Protein AF-A0A6G0Z6S3-F1 (afdb_monomer)

Sequence (99 aa):
MQMYGKLSSPELIIYTSVVLILALWFHWRWKHRYFLDLAEKLPGPPSYPLIGTTSMFTHTYDETIAKLKENAEQYNYEPVGTWIGPIHYVSVVKPEDIQ

Structure (mmCIF, N/CA/C/O backbone):
data_AF-A0A6G0Z6S3-F1
#
_entry.id   AF-A0A6G0Z6S3-F1
#
loop_
_atom_site.group_PDB
_atom_site.id
_atom_site.type_symbol
_atom_site.label_atom_id
_atom_site.label_alt_id
_atom_site.label_comp_id
_atom_site.label_asym_id
_atom_site.label_entity_id
_atom_site.label_seq_id
_atom_site.pdbx_PDB_ins_code
_atom_site.Cartn_x
_atom_site.Cartn_y
_atom_site.Cartn_z
_atom_site.occupancy
_atom_site.B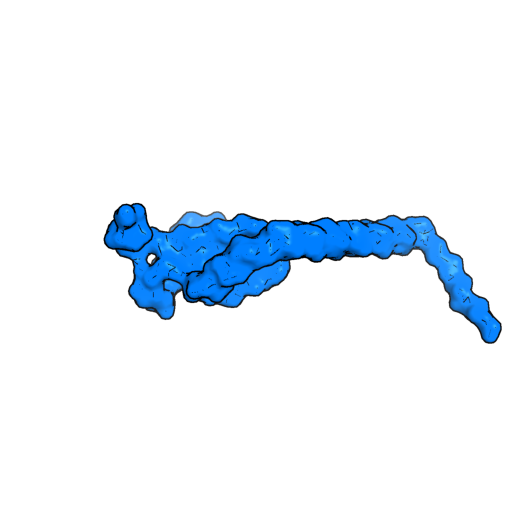_iso_or_equiv
_atom_site.auth_seq_id
_atom_site.auth_comp_id
_atom_site.auth_asym_id
_atom_site.auth_atom_id
_atom_site.pdbx_PDB_model_num
ATOM 1 N N . MET A 1 1 ? 10.195 -13.070 -47.068 1.00 44.12 1 MET A N 1
ATOM 2 C CA . MET A 1 1 ? 11.509 -13.494 -46.537 1.00 44.12 1 MET A CA 1
ATOM 3 C C . MET A 1 1 ? 11.973 -12.397 -45.590 1.00 44.12 1 MET A C 1
ATOM 5 O O . MET A 1 1 ? 11.900 -11.237 -45.967 1.00 44.12 1 MET A O 1
ATOM 9 N N . GLN A 1 2 ? 12.262 -12.745 -44.341 1.00 43.12 2 GLN A N 1
ATOM 10 C CA . GLN A 1 2 ? 12.221 -11.863 -43.170 1.00 43.12 2 GLN A CA 1
ATOM 11 C C . GLN A 1 2 ? 13.210 -10.688 -43.199 1.00 43.12 2 GLN A C 1
ATOM 13 O O . GLN A 1 2 ? 14.412 -10.878 -43.354 1.00 43.12 2 GLN A O 1
ATOM 18 N N . MET A 1 3 ? 12.692 -9.487 -42.938 1.00 47.03 3 MET A N 1
ATOM 19 C CA . MET A 1 3 ? 13.479 -8.307 -42.588 1.00 47.03 3 MET A CA 1
ATOM 20 C C . MET A 1 3 ? 13.615 -8.267 -41.057 1.00 47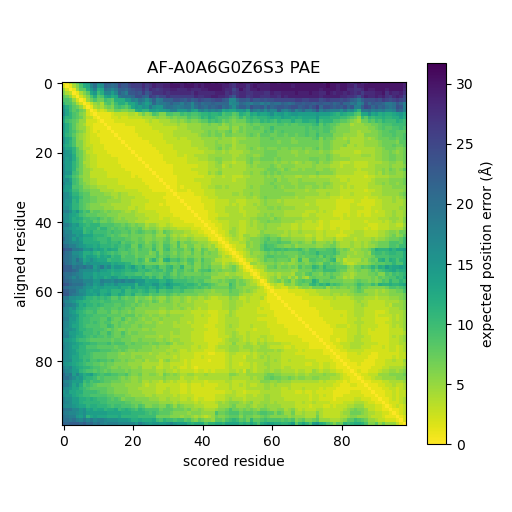.03 3 MET A C 1
ATOM 22 O O . MET A 1 3 ? 12.929 -7.507 -40.382 1.00 47.03 3 MET A O 1
ATOM 26 N N . TYR A 1 4 ? 14.441 -9.150 -40.486 1.00 60.59 4 TYR A N 1
ATOM 27 C CA . TYR A 1 4 ? 14.816 -9.040 -39.073 1.00 60.59 4 TYR A CA 1
ATOM 28 C C . TYR A 1 4 ? 15.840 -7.913 -38.937 1.00 60.59 4 TYR A C 1
ATOM 30 O O . TYR A 1 4 ? 17.025 -8.093 -39.218 1.00 60.59 4 TYR A O 1
ATOM 38 N N . GLY A 1 5 ? 15.367 -6.731 -38.537 1.00 65.12 5 GLY A N 1
ATOM 39 C CA . GLY A 1 5 ? 16.236 -5.654 -38.077 1.00 65.12 5 GLY A CA 1
ATOM 40 C C . GLY A 1 5 ? 17.096 -6.169 -36.925 1.00 65.12 5 GLY A C 1
ATOM 41 O O . GLY A 1 5 ? 16.580 -6.711 -35.948 1.00 65.12 5 GLY A O 1
ATOM 42 N N . LYS A 1 6 ? 18.417 -6.069 -37.071 1.00 72.25 6 LYS A N 1
ATOM 43 C CA . LYS A 1 6 ? 19.380 -6.473 -36.048 1.00 72.25 6 LYS A CA 1
ATOM 44 C C . LYS A 1 6 ? 19.149 -5.599 -34.812 1.00 72.25 6 LYS A C 1
ATOM 46 O O . LYS A 1 6 ? 19.449 -4.410 -34.859 1.00 72.25 6 LYS A O 1
ATOM 51 N N . LEU A 1 7 ? 18.593 -6.183 -33.749 1.00 71.44 7 LEU A N 1
ATOM 52 C CA . LEU A 1 7 ? 18.371 -5.494 -32.477 1.00 71.44 7 LEU A CA 1
ATOM 53 C C . LEU A 1 7 ? 19.701 -4.929 -31.966 1.00 71.44 7 LEU A C 1
ATOM 55 O O . LEU A 1 7 ? 20.711 -5.639 -31.913 1.00 71.44 7 LEU A O 1
ATOM 59 N N . SER A 1 8 ? 19.707 -3.652 -31.613 1.00 80.00 8 SER A N 1
ATOM 60 C CA . SER A 1 8 ? 20.874 -2.988 -31.048 1.00 80.00 8 SER A CA 1
ATOM 61 C C . SER A 1 8 ? 21.104 -3.441 -29.598 1.00 80.00 8 SER A C 1
ATOM 63 O O . SER A 1 8 ? 20.172 -3.798 -28.875 1.00 80.00 8 SER A O 1
ATOM 65 N N . SER A 1 9 ? 22.360 -3.427 -29.139 1.00 82.69 9 SER A N 1
ATOM 66 C CA . SER A 1 9 ? 22.719 -3.779 -27.756 1.00 82.69 9 SER A CA 1
ATOM 67 C C . SER A 1 9 ? 21.889 -3.063 -26.668 1.00 82.69 9 SER A C 1
ATOM 69 O O . SER A 1 9 ? 21.511 -3.739 -25.711 1.00 82.69 9 SER A O 1
ATOM 71 N N . PRO A 1 10 ? 21.553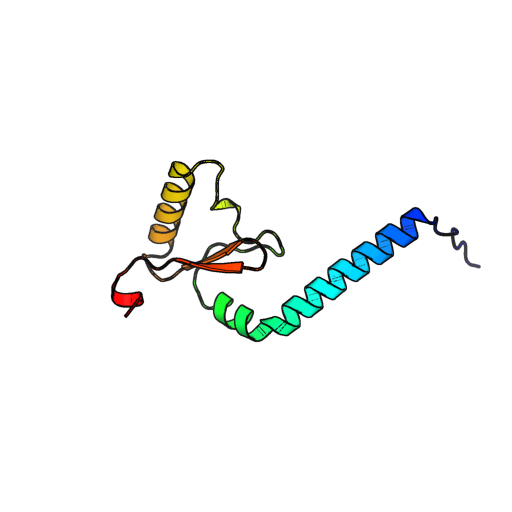 -1.754 -26.764 1.00 88.88 10 PRO A N 1
ATOM 72 C CA . PRO A 1 10 ? 20.709 -1.106 -25.756 1.00 88.88 10 PRO A CA 1
ATOM 73 C C . PRO A 1 10 ? 19.262 -1.615 -25.759 1.00 88.88 10 PRO A C 1
ATOM 75 O O . PRO A 1 10 ? 18.684 -1.782 -24.688 1.00 88.88 10 PRO A O 1
ATOM 78 N N . GLU A 1 11 ? 18.686 -1.924 -26.923 1.00 90.25 11 GLU A N 1
AT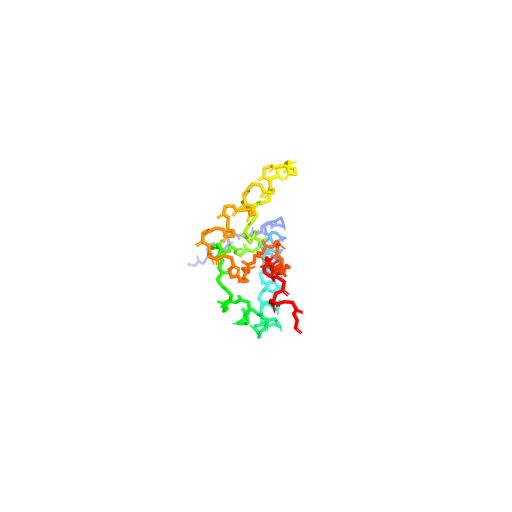OM 79 C CA . GLU A 1 11 ? 17.333 -2.492 -27.012 1.00 90.25 11 GLU A CA 1
ATOM 80 C C . GLU A 1 11 ? 17.270 -3.858 -26.324 1.00 90.25 11 GLU A C 1
ATOM 82 O O . GLU A 1 11 ? 16.363 -4.110 -25.534 1.00 90.25 11 GLU A O 1
ATOM 87 N N . LEU A 1 12 ? 18.278 -4.712 -26.536 1.00 91.38 12 LEU A N 1
ATOM 88 C CA . LEU A 1 12 ? 18.381 -6.004 -25.849 1.00 91.38 12 LEU A CA 1
ATOM 89 C C . LEU A 1 12 ? 18.440 -5.850 -24.326 1.00 91.38 12 LEU A C 1
ATOM 91 O O . LEU A 1 12 ? 17.771 -6.600 -23.613 1.00 91.38 12 LEU A O 1
ATOM 95 N N . ILE A 1 13 ? 19.203 -4.876 -23.822 1.00 93.56 13 ILE A N 1
ATOM 96 C CA . ILE A 1 13 ? 19.301 -4.602 -22.382 1.00 93.56 13 ILE A CA 1
ATOM 97 C C . ILE A 1 13 ? 17.947 -4.149 -21.834 1.00 93.56 13 ILE A C 1
ATOM 99 O O . ILE A 1 13 ? 17.505 -4.669 -20.809 1.00 93.56 13 ILE A O 1
ATOM 103 N N . ILE A 1 14 ? 17.264 -3.228 -22.520 1.00 95.19 14 ILE A N 1
ATOM 104 C CA . ILE A 1 14 ? 15.944 -2.735 -22.108 1.00 95.19 14 ILE A CA 1
ATOM 105 C C . ILE A 1 14 ? 14.936 -3.885 -22.077 1.00 95.19 14 ILE A C 1
ATOM 107 O O . ILE A 1 14 ? 14.293 -4.099 -21.050 1.00 95.19 14 ILE A O 1
ATOM 111 N N . TYR A 1 15 ? 14.832 -4.671 -23.152 1.00 94.31 15 TYR A N 1
ATOM 112 C CA . TYR A 1 15 ? 13.887 -5.787 -23.208 1.00 94.31 15 TYR A CA 1
ATOM 113 C C . TYR A 1 15 ? 14.174 -6.837 -22.140 1.00 94.31 15 TYR A C 1
ATOM 115 O O . TYR A 1 15 ? 13.257 -7.261 -21.439 1.00 94.31 15 TYR A O 1
ATOM 123 N N . THR A 1 16 ? 15.442 -7.208 -21.956 1.00 95.25 16 THR A N 1
ATOM 124 C CA . THR A 1 16 ? 15.834 -8.162 -20.910 1.00 95.25 16 THR A CA 1
ATOM 125 C C . THR A 1 16 ? 15.495 -7.624 -19.520 1.00 95.25 16 THR A C 1
ATOM 127 O O . THR A 1 16 ? 14.982 -8.365 -18.685 1.00 95.25 16 THR A O 1
ATOM 130 N N . SER A 1 17 ? 15.710 -6.327 -19.279 1.00 95.50 17 SER A N 1
ATOM 131 C CA . SER A 1 17 ? 15.399 -5.688 -17.995 1.00 95.50 17 SER A CA 1
ATOM 132 C C . SER A 1 17 ? 13.897 -5.678 -17.717 1.00 95.50 17 SER A C 1
ATOM 134 O O . SER A 1 17 ? 13.476 -6.046 -16.624 1.00 95.50 17 SER A O 1
ATOM 136 N N . VAL A 1 18 ? 13.074 -5.326 -18.710 1.00 95.12 18 VAL A N 1
ATOM 137 C CA . VAL A 1 18 ? 11.607 -5.347 -18.589 1.00 95.12 18 VAL A CA 1
ATOM 138 C C . VAL A 1 18 ? 11.105 -6.764 -18.311 1.00 95.12 18 VAL A C 1
ATOM 140 O O . VAL A 1 18 ? 10.308 -6.959 -17.395 1.00 95.12 18 VAL A O 1
ATOM 143 N N . VAL A 1 19 ? 11.605 -7.764 -19.043 1.00 96.00 19 VAL A N 1
ATOM 144 C CA . VAL A 1 19 ? 11.241 -9.174 -18.827 1.00 96.00 19 VAL A CA 1
ATOM 145 C C . VAL A 1 19 ? 11.621 -9.628 -17.417 1.00 96.00 19 VAL A C 1
ATOM 147 O O . VAL A 1 19 ? 10.814 -10.270 -16.747 1.00 96.00 19 VAL A O 1
ATOM 150 N N . LEU A 1 20 ? 12.811 -9.262 -16.938 1.00 96.19 20 LEU A N 1
ATOM 151 C CA . LEU A 1 20 ? 13.274 -9.615 -15.598 1.00 96.19 20 LEU A CA 1
ATOM 152 C C . LEU A 1 20 ? 12.429 -8.945 -14.503 1.00 96.19 20 LEU A C 1
ATOM 154 O O . LEU A 1 20 ? 12.036 -9.615 -13.550 1.00 96.19 20 LEU A O 1
ATOM 158 N N . ILE A 1 21 ? 12.085 -7.663 -14.657 1.00 93.25 21 ILE A N 1
ATOM 159 C CA . ILE A 1 21 ? 11.204 -6.939 -13.725 1.00 93.25 21 ILE A CA 1
ATOM 160 C C . ILE A 1 21 ? 9.825 -7.603 -13.661 1.00 93.25 21 ILE A C 1
ATOM 162 O O . ILE A 1 21 ? 9.319 -7.860 -12.568 1.00 93.25 21 ILE A O 1
ATOM 166 N N . LEU A 1 22 ? 9.230 -7.928 -14.813 1.00 92.25 22 LEU A N 1
ATOM 167 C CA . LEU A 1 22 ? 7.937 -8.609 -14.868 1.00 92.25 22 LEU A CA 1
ATOM 168 C C . LEU A 1 22 ? 8.009 -9.996 -14.223 1.00 92.25 22 LEU A C 1
ATOM 170 O O . LEU A 1 22 ? 7.151 -10.332 -13.411 1.00 92.25 22 LEU A O 1
ATOM 174 N N . ALA A 1 23 ? 9.044 -10.783 -14.524 1.00 95.06 23 ALA A N 1
ATOM 175 C CA . ALA A 1 23 ? 9.231 -12.108 -13.939 1.00 95.06 23 ALA A CA 1
ATOM 176 C C . ALA A 1 23 ? 9.354 -12.048 -12.408 1.00 95.06 23 ALA A C 1
ATOM 178 O O . ALA A 1 23 ? 8.699 -12.821 -11.708 1.00 95.06 23 ALA A O 1
ATOM 179 N N . LEU A 1 24 ? 10.133 -11.098 -11.880 1.00 92.56 24 LEU A N 1
ATOM 180 C CA . LEU A 1 24 ? 10.257 -10.869 -10.439 1.00 92.56 24 LEU A CA 1
ATOM 181 C C . LEU A 1 24 ? 8.924 -10.443 -9.812 1.00 92.56 24 LEU A C 1
ATOM 183 O O . LEU A 1 24 ? 8.565 -10.946 -8.746 1.00 92.56 24 LEU A O 1
ATOM 187 N N . TRP A 1 25 ? 8.173 -9.564 -10.480 1.00 88.94 25 TRP A N 1
ATOM 188 C CA . TRP A 1 25 ? 6.864 -9.113 -10.015 1.00 88.94 25 TRP A CA 1
ATOM 189 C C . TRP A 1 25 ? 5.844 -10.259 -9.966 1.00 88.94 25 TRP A C 1
ATOM 191 O O . TRP A 1 25 ? 5.221 -10.480 -8.927 1.00 88.94 25 TRP A O 1
ATOM 201 N N . PHE A 1 26 ? 5.730 -11.051 -11.037 1.00 91.62 26 PHE A N 1
ATOM 202 C CA . PHE A 1 26 ? 4.860 -12.231 -11.074 1.00 91.62 26 PHE A CA 1
ATOM 203 C C . PHE A 1 26 ? 5.265 -13.273 -10.031 1.0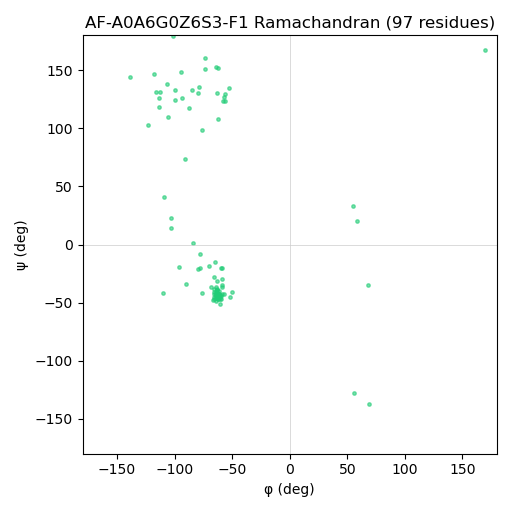0 91.62 26 PHE A C 1
ATOM 205 O O . PHE A 1 26 ? 4.403 -13.807 -9.332 1.00 91.62 26 PHE A O 1
ATOM 212 N N . HIS A 1 27 ? 6.566 -13.534 -9.876 1.00 93.81 27 HIS A N 1
ATOM 213 C CA . HIS A 1 27 ? 7.076 -14.446 -8.856 1.00 93.81 27 HIS A CA 1
ATOM 214 C C . HIS A 1 27 ? 6.711 -13.974 -7.439 1.00 93.81 27 HIS A C 1
ATOM 216 O O . HIS A 1 27 ? 6.233 -14.766 -6.624 1.00 93.81 27 HIS A O 1
ATOM 222 N N . TRP A 1 28 ? 6.873 -12.680 -7.143 1.00 90.56 28 TRP A N 1
ATOM 223 C CA . TRP A 1 28 ? 6.466 -12.103 -5.862 1.00 90.56 28 TRP A CA 1
ATOM 224 C C . TRP A 1 28 ? 4.954 -12.225 -5.641 1.00 90.56 28 TRP A C 1
ATOM 226 O O . TRP A 1 28 ? 4.540 -12.688 -4.577 1.00 90.56 28 TRP A O 1
ATOM 236 N N . ARG A 1 29 ? 4.131 -11.889 -6.643 1.00 88.94 29 ARG A N 1
ATOM 237 C CA . ARG A 1 29 ? 2.662 -11.961 -6.550 1.00 88.94 29 ARG A CA 1
ATOM 238 C C . ARG A 1 29 ? 2.193 -13.398 -6.337 1.00 88.94 29 ARG A C 1
ATOM 240 O O . ARG A 1 29 ? 1.303 -13.640 -5.530 1.00 88.94 29 ARG A O 1
ATOM 247 N N . TRP A 1 30 ? 2.828 -14.363 -6.999 1.00 93.38 30 TRP A N 1
ATOM 248 C CA . TRP A 1 30 ? 2.532 -15.780 -6.805 1.00 93.38 30 TRP A CA 1
ATOM 249 C C . TRP A 1 30 ? 2.900 -16.257 -5.399 1.00 93.38 30 TRP A C 1
ATOM 251 O O . TRP A 1 30 ? 2.086 -16.892 -4.727 1.00 93.38 30 TRP A O 1
ATOM 261 N N . LYS A 1 31 ? 4.103 -15.908 -4.924 1.00 93.19 31 LYS A N 1
ATOM 262 C CA . LYS A 1 31 ? 4.580 -16.259 -3.579 1.00 93.19 31 LYS A CA 1
ATOM 263 C C . LYS A 1 31 ? 3.668 -15.703 -2.478 1.00 93.19 31 LYS A C 1
ATOM 265 O O . LYS A 1 31 ? 3.450 -16.383 -1.481 1.00 93.19 31 LYS A O 1
ATOM 270 N N . HIS A 1 32 ? 3.118 -14.503 -2.666 1.00 90.12 32 HIS A N 1
ATOM 271 C CA . HIS A 1 32 ? 2.286 -13.819 -1.671 1.00 90.12 32 HIS A CA 1
ATOM 272 C C . HIS A 1 32 ? 0.784 -13.886 -1.977 1.00 90.12 32 HIS A C 1
ATOM 274 O O . HIS A 1 32 ? 0.016 -13.166 -1.349 1.00 90.12 32 HIS A O 1
ATOM 280 N N . ARG A 1 33 ? 0.337 -14.760 -2.893 1.00 91.00 33 ARG A N 1
ATOM 281 C CA . ARG A 1 33 ? -1.075 -14.843 -3.313 1.00 91.00 33 ARG A CA 1
ATOM 282 C C . ARG A 1 33 ? -2.047 -14.971 -2.140 1.00 91.00 33 ARG A C 1
ATOM 284 O O . ARG A 1 33 ? -2.992 -14.213 -2.062 1.00 91.00 33 ARG A O 1
ATOM 291 N N . TYR A 1 34 ? -1.735 -15.830 -1.168 1.00 91.94 34 TYR A N 1
ATOM 292 C CA . TYR A 1 34 ? -2.594 -16.042 -0.002 1.00 91.94 34 TYR A CA 1
ATOM 293 C C . TYR A 1 34 ? -2.725 -14.778 0.855 1.00 91.94 34 TYR A C 1
ATOM 295 O O . TYR A 1 34 ? -3.805 -14.446 1.325 1.00 91.94 34 TYR A O 1
ATOM 303 N N . PHE A 1 35 ? -1.623 -14.051 1.039 1.00 90.69 35 PHE A N 1
ATOM 304 C CA . PHE A 1 35 ? -1.637 -12.778 1.752 1.00 90.69 35 PHE A CA 1
ATOM 305 C C . PHE A 1 35 ? -2.435 -11.715 0.989 1.00 90.69 35 PHE A C 1
ATOM 307 O O . PHE A 1 35 ? -3.200 -10.976 1.598 1.00 90.69 35 PHE A O 1
ATOM 314 N N . LEU A 1 36 ? -2.290 -11.672 -0.337 1.00 89.50 36 LEU A N 1
ATOM 315 C CA . LEU A 1 36 ? -3.028 -10.755 -1.204 1.00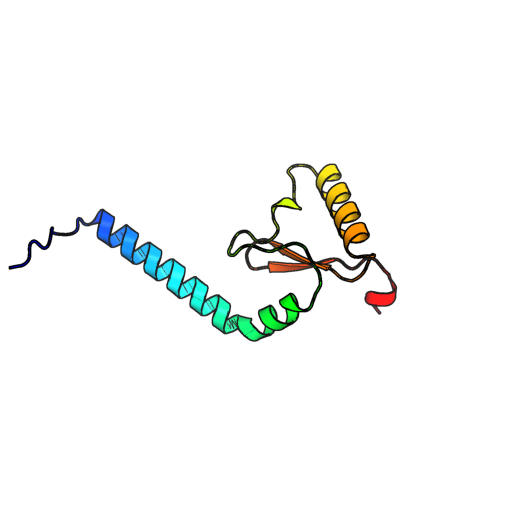 89.50 36 LEU A CA 1
ATOM 316 C C . LEU A 1 36 ? -4.533 -11.053 -1.170 1.00 89.50 36 LEU A C 1
ATOM 318 O O . LEU A 1 36 ? -5.315 -10.128 -0.992 1.00 89.50 36 LEU A O 1
ATOM 322 N N . ASP A 1 37 ? -4.924 -12.328 -1.204 1.00 90.75 37 ASP A N 1
ATOM 323 C CA . ASP A 1 37 ? -6.321 -12.764 -1.089 1.00 90.75 37 ASP A CA 1
ATOM 324 C C . ASP A 1 37 ? -6.935 -12.394 0.275 1.00 90.75 37 ASP A C 1
ATOM 326 O O . ASP A 1 37 ? -8.138 -12.163 0.382 1.00 90.75 37 ASP A O 1
ATOM 330 N N . LEU A 1 38 ? -6.132 -12.357 1.347 1.00 90.81 38 LEU A N 1
ATOM 331 C CA . LEU A 1 38 ? -6.579 -11.882 2.660 1.00 90.81 38 LEU A CA 1
ATOM 332 C C . LEU A 1 38 ? -6.684 -10.356 2.710 1.00 90.81 38 LEU A C 1
ATOM 334 O O . LEU A 1 38 ? -7.647 -9.837 3.268 1.00 90.81 38 LEU A O 1
ATOM 338 N N . ALA A 1 39 ? -5.720 -9.648 2.124 1.00 89.06 39 ALA A N 1
ATOM 339 C CA . ALA A 1 39 ? -5.719 -8.192 2.063 1.00 89.06 39 ALA A CA 1
ATOM 340 C C . ALA A 1 39 ? -6.900 -7.649 1.240 1.00 89.06 39 ALA A C 1
ATOM 342 O O . ALA A 1 39 ? -7.500 -6.657 1.633 1.00 89.06 39 ALA A O 1
ATOM 343 N N . GLU A 1 40 ? -7.289 -8.333 0.158 1.00 87.38 40 GLU A N 1
ATOM 344 C CA . GLU A 1 40 ? -8.450 -7.984 -0.678 1.00 87.38 40 GLU A CA 1
ATOM 345 C C . GLU A 1 40 ? -9.801 -8.096 0.059 1.00 87.38 40 GLU A C 1
ATOM 347 O O . GLU A 1 40 ? -10.801 -7.560 -0.415 1.00 87.38 40 GLU A O 1
ATOM 352 N N . LYS A 1 41 ? -9.858 -8.763 1.222 1.00 90.62 41 LYS A N 1
ATOM 353 C CA . LYS A 1 41 ? -11.082 -8.839 2.044 1.00 90.62 41 LYS A CA 1
ATOM 354 C C . LYS A 1 41 ? -11.324 -7.589 2.878 1.00 90.62 41 LYS A C 1
ATOM 356 O O . LYS A 1 41 ? -12.449 -7.387 3.332 1.00 90.62 41 LYS A O 1
ATOM 361 N N . LEU A 1 42 ? -10.283 -6.800 3.131 1.00 90.81 42 LEU A N 1
ATOM 362 C CA . LEU A 1 42 ? -10.423 -5.560 3.877 1.00 90.81 42 LEU A CA 1
ATOM 363 C C . LEU A 1 42 ? -10.988 -4.479 2.950 1.00 90.81 42 LEU A C 1
ATOM 365 O O . LEU A 1 42 ? -10.525 -4.350 1.813 1.00 90.81 42 LEU A O 1
ATOM 369 N N . PRO A 1 43 ? -11.972 -3.688 3.409 1.00 90.12 43 PRO A N 1
ATOM 370 C CA . PRO A 1 43 ? -12.415 -2.526 2.659 1.00 90.12 43 PRO A CA 1
ATOM 371 C C . PRO A 1 43 ? -11.254 -1.538 2.526 1.00 90.12 43 PRO A C 1
ATOM 373 O O . PRO A 1 43 ? -10.367 -1.483 3.378 1.00 90.12 43 PRO A O 1
ATOM 376 N N . GLY A 1 44 ? -11.246 -0.749 1.459 1.00 86.38 44 GLY A N 1
ATOM 377 C CA . GLY A 1 44 ? -10.225 0.268 1.276 1.00 86.38 44 GLY A CA 1
ATOM 378 C C . GLY A 1 44 ? -10.227 0.887 -0.111 1.00 86.38 44 GLY A C 1
ATOM 379 O O . GLY A 1 44 ? -10.906 0.401 -1.021 1.00 86.38 44 GLY A O 1
ATOM 380 N N . PRO A 1 45 ? -9.496 1.999 -0.278 1.00 85.31 45 PRO A N 1
ATOM 381 C CA . PRO A 1 45 ? -9.415 2.677 -1.556 1.00 85.31 45 PRO A CA 1
ATOM 382 C C . PRO A 1 45 ? -8.735 1.788 -2.604 1.00 85.31 45 PRO A C 1
ATOM 384 O O . PRO A 1 45 ? -7.901 0.943 -2.265 1.00 85.31 45 PRO A O 1
ATOM 387 N N . PRO A 1 46 ? -9.064 1.986 -3.892 1.00 81.38 46 PRO A N 1
ATOM 388 C CA . PRO A 1 46 ? -8.505 1.183 -4.968 1.00 81.38 46 PRO A CA 1
ATOM 389 C C . PRO A 1 46 ? -6.977 1.271 -4.963 1.00 81.38 46 PRO A C 1
ATOM 391 O O . PRO A 1 46 ? -6.403 2.362 -4.992 1.00 81.38 46 PRO A O 1
ATOM 394 N N . SER A 1 47 ? -6.321 0.112 -4.937 1.00 81.88 47 SER A N 1
ATOM 395 C CA . SER A 1 47 ? -4.867 0.002 -4.972 1.00 81.88 47 SER A CA 1
ATOM 396 C C . SER A 1 47 ? -4.386 -0.341 -6.379 1.00 81.88 47 SER A C 1
ATOM 398 O O . SER A 1 47 ? -4.908 -1.239 -7.043 1.00 81.88 47 SER A O 1
ATOM 400 N N . TYR A 1 48 ? -3.374 0.384 -6.856 1.00 78.06 48 TYR A N 1
ATOM 401 C CA . TYR A 1 48 ? -2.757 0.101 -8.150 1.00 78.06 48 TYR A CA 1
ATOM 402 C C . TYR A 1 48 ? -1.527 -0.796 -7.994 1.00 78.06 48 TYR A C 1
ATOM 404 O O . TYR A 1 48 ? -0.796 -0.677 -7.007 1.00 78.06 48 TYR A O 1
ATOM 412 N N . PRO A 1 49 ? -1.223 -1.662 -8.976 1.00 70.06 49 PRO A N 1
ATOM 413 C CA . PRO A 1 49 ? 0.028 -2.412 -8.984 1.00 70.06 49 PRO A CA 1
ATOM 414 C C . PRO A 1 49 ? 1.236 -1.477 -8.833 1.00 70.06 49 PRO A C 1
ATOM 416 O O . PRO A 1 49 ? 1.301 -0.446 -9.499 1.00 70.06 49 PRO A O 1
ATOM 419 N N . LEU A 1 50 ? 2.194 -1.844 -7.970 1.00 71.69 50 LEU A N 1
ATOM 420 C CA . LEU A 1 50 ? 3.443 -1.115 -7.660 1.00 71.69 50 LEU A CA 1
ATOM 421 C C . LEU A 1 50 ? 3.277 0.224 -6.924 1.00 71.69 50 LEU A C 1
ATOM 423 O O . LEU A 1 50 ? 4.118 0.562 -6.097 1.00 71.69 50 LEU A O 1
ATOM 427 N N . ILE A 1 51 ? 2.218 0.975 -7.214 1.00 75.94 51 ILE A N 1
ATOM 428 C CA . ILE A 1 51 ? 1.962 2.302 -6.647 1.00 75.94 51 ILE A CA 1
ATOM 429 C C . ILE A 1 51 ? 1.143 2.186 -5.354 1.00 75.94 51 ILE A C 1
ATOM 431 O O . ILE A 1 51 ? 1.364 2.940 -4.416 1.00 75.94 51 ILE A O 1
ATOM 435 N N . GLY A 1 52 ? 0.239 1.213 -5.260 1.00 79.06 52 GLY A N 1
ATOM 436 C CA . GLY A 1 52 ? -0.661 1.052 -4.125 1.00 79.06 52 GLY A CA 1
ATOM 437 C C . GLY A 1 52 ? -1.692 2.178 -4.054 1.00 79.06 52 GLY A C 1
ATOM 438 O O . GLY A 1 52 ? -2.257 2.582 -5.069 1.00 79.06 52 GLY A O 1
ATOM 439 N N . THR A 1 53 ? -1.932 2.674 -2.846 1.00 81.25 53 THR A N 1
ATOM 440 C CA . THR A 1 53 ? -2.861 3.763 -2.498 1.00 81.25 53 THR A CA 1
ATOM 441 C C . THR A 1 53 ? -2.077 5.012 -2.081 1.00 81.25 53 THR A C 1
ATOM 443 O O . THR A 1 53 ? -2.410 5.688 -1.107 1.00 81.25 53 THR A O 1
ATOM 446 N N . THR A 1 54 ? -0.983 5.310 -2.787 1.00 72.56 54 THR A N 1
ATOM 447 C CA . THR A 1 54 ? -0.073 6.420 -2.454 1.00 72.56 54 THR A CA 1
ATOM 448 C C . THR A 1 54 ? -0.735 7.789 -2.457 1.00 72.56 54 THR A C 1
ATOM 450 O O . THR A 1 54 ? -0.234 8.683 -1.790 1.00 72.56 54 THR A O 1
ATOM 453 N N . SER A 1 55 ? -1.879 7.967 -3.125 1.00 70.56 55 SER A N 1
ATOM 454 C CA . SER A 1 55 ? -2.650 9.217 -3.081 1.00 70.56 55 SER A CA 1
ATOM 455 C C . SER A 1 55 ? -3.094 9.619 -1.667 1.00 70.56 55 SER A C 1
ATOM 457 O O . SER A 1 55 ? -3.387 10.798 -1.442 1.00 70.56 55 SER A O 1
ATOM 459 N N . MET A 1 56 ? -3.132 8.674 -0.719 1.00 73.94 56 MET A N 1
ATOM 460 C CA . MET A 1 56 ? -3.432 8.948 0.689 1.00 73.94 56 MET A CA 1
ATOM 461 C C . MET A 1 56 ? -2.255 9.543 1.465 1.00 73.94 56 MET A C 1
ATOM 463 O O . MET A 1 56 ? -2.476 10.199 2.477 1.00 73.94 56 MET A O 1
ATOM 467 N N . PHE A 1 57 ? -1.026 9.376 0.977 1.00 74.00 57 PHE A N 1
ATOM 468 C CA . PHE A 1 57 ? 0.184 9.852 1.642 1.00 74.00 57 PHE A CA 1
ATOM 469 C C . PHE A 1 57 ? 0.708 11.084 0.903 1.00 74.00 57 PHE A C 1
ATOM 471 O O . PHE A 1 57 ? 1.154 10.995 -0.242 1.00 74.00 57 PHE A O 1
ATOM 478 N N . THR A 1 58 ? 0.600 12.254 1.531 1.00 80.44 58 THR A N 1
ATOM 479 C CA . THR A 1 58 ? 1.030 13.529 0.939 1.00 80.44 58 THR A CA 1
ATOM 480 C C . THR A 1 58 ? 2.378 13.978 1.493 1.00 80.44 58 THR A C 1
ATOM 482 O O . THR A 1 58 ? 3.001 13.310 2.316 1.00 80.44 58 THR A O 1
ATOM 485 N N . HIS A 1 59 ? 2.868 15.120 1.005 1.00 79.88 59 HIS A N 1
ATOM 486 C CA . HIS A 1 59 ? 4.148 15.685 1.428 1.00 79.88 59 HIS A CA 1
ATOM 487 C C . HIS A 1 59 ? 4.136 16.230 2.862 1.00 79.88 59 HIS A C 1
ATOM 489 O O . HIS A 1 59 ? 5.208 16.411 3.438 1.00 79.88 59 HIS A O 1
ATOM 495 N N . THR A 1 60 ? 2.959 16.487 3.441 1.00 87.88 60 THR A N 1
ATOM 496 C CA . THR A 1 60 ? 2.825 17.011 4.803 1.00 87.88 60 THR A CA 1
ATOM 497 C C . THR A 1 60 ? 2.082 16.033 5.706 1.00 87.88 60 THR A C 1
ATOM 499 O O . THR A 1 60 ? 1.187 15.292 5.288 1.00 87.88 60 THR A O 1
ATOM 502 N N . TYR A 1 61 ? 2.477 16.033 6.978 1.00 86.00 61 TYR A N 1
ATOM 503 C CA . TYR A 1 61 ? 1.855 15.199 7.998 1.00 86.00 61 TYR A CA 1
ATOM 504 C C . TYR A 1 61 ? 0.375 15.557 8.184 1.00 86.00 61 TYR A C 1
ATOM 506 O O . TYR A 1 61 ? -0.469 14.667 8.151 1.00 86.00 61 TYR A O 1
ATOM 514 N N . ASP A 1 62 ? 0.050 16.847 8.294 1.00 89.94 62 ASP A N 1
ATOM 515 C CA . ASP A 1 62 ? -1.315 17.309 8.575 1.00 89.94 62 ASP A CA 1
ATOM 516 C C . ASP A 1 62 ? -2.312 16.907 7.480 1.00 89.94 62 ASP A C 1
ATOM 518 O O . ASP A 1 62 ? -3.399 16.413 7.778 1.00 89.94 62 ASP A O 1
ATOM 522 N N . GLU A 1 63 ? -1.931 17.040 6.207 1.00 89.56 63 GLU A N 1
ATOM 523 C CA . GLU A 1 63 ? -2.758 16.587 5.083 1.00 89.56 63 GLU A CA 1
ATOM 524 C C . GLU A 1 63 ? -2.918 15.064 5.062 1.00 89.56 63 GLU A C 1
ATOM 526 O O . GLU A 1 63 ? -3.998 14.559 4.756 1.00 89.56 63 GLU A O 1
ATOM 531 N N . THR A 1 64 ? -1.859 14.323 5.400 1.00 87.94 64 THR A N 1
ATOM 532 C CA . THR A 1 64 ? -1.920 12.858 5.482 1.00 87.94 64 THR A CA 1
ATOM 533 C C . THR A 1 64 ? -2.880 12.425 6.591 1.00 87.94 64 THR A C 1
ATOM 535 O O . THR A 1 64 ? -3.716 11.552 6.373 1.00 87.94 64 THR A O 1
ATOM 538 N N . ILE A 1 65 ? -2.830 13.069 7.762 1.00 88.94 65 ILE A N 1
ATOM 539 C CA . ILE A 1 65 ? -3.772 12.808 8.859 1.00 88.94 65 ILE A CA 1
ATOM 540 C C . ILE A 1 65 ? -5.208 13.165 8.464 1.00 88.94 65 ILE A C 1
ATOM 542 O O . ILE A 1 65 ? -6.121 12.389 8.749 1.00 88.94 65 ILE A O 1
ATOM 546 N N . ALA A 1 66 ? -5.422 14.291 7.778 1.00 90.81 66 ALA A N 1
ATOM 547 C CA . ALA A 1 66 ? -6.747 14.675 7.296 1.00 90.81 66 ALA A CA 1
ATOM 548 C C . ALA A 1 66 ? -7.327 13.621 6.338 1.00 90.81 66 ALA A C 1
ATOM 550 O O . ALA A 1 66 ? -8.445 13.153 6.547 1.00 90.81 66 ALA A O 1
ATOM 551 N N . LYS A 1 67 ? -6.535 13.156 5.365 1.00 89.00 67 LYS A N 1
ATOM 552 C CA . LYS A 1 67 ? -6.939 12.091 4.434 1.00 89.00 67 LYS A CA 1
ATOM 553 C C . LYS A 1 67 ? -7.206 10.758 5.124 1.00 89.00 67 LYS A C 1
ATOM 555 O O . LYS A 1 67 ? -8.150 10.066 4.761 1.00 89.00 67 LYS A O 1
ATOM 560 N N . LEU A 1 68 ? -6.403 10.388 6.123 1.00 87.75 68 LEU A N 1
ATOM 561 C CA . LEU A 1 68 ? -6.647 9.178 6.914 1.00 87.75 68 LEU A CA 1
ATOM 562 C C . LEU A 1 68 ? -7.973 9.263 7.675 1.00 87.75 68 LEU A C 1
ATOM 564 O O . LEU A 1 68 ? -8.695 8.269 7.750 1.00 87.75 68 LEU A O 1
ATOM 568 N N . LYS A 1 69 ? -8.314 10.445 8.200 1.00 89.75 69 LYS A N 1
ATOM 569 C CA . LYS A 1 69 ? -9.599 10.686 8.860 1.00 89.75 69 LYS A CA 1
ATOM 570 C C . LYS A 1 69 ? -10.769 10.598 7.877 1.00 89.75 69 LYS A C 1
ATOM 572 O O . LYS A 1 69 ? -11.723 9.883 8.163 1.00 89.75 69 LYS A O 1
ATOM 577 N N . GLU A 1 70 ? -10.676 11.254 6.721 1.00 91.56 70 GLU A N 1
ATOM 578 C CA . GLU A 1 70 ? -11.685 11.165 5.650 1.00 91.56 70 GLU A CA 1
ATOM 579 C C . GLU A 1 70 ? -11.893 9.714 5.195 1.00 91.56 70 GLU A C 1
ATOM 581 O O . GLU A 1 70 ? -13.020 9.251 5.040 1.00 91.56 70 GLU A O 1
ATOM 586 N N . ASN A 1 71 ? -10.800 8.966 5.045 1.00 89.44 71 ASN A N 1
ATOM 587 C CA . ASN A 1 71 ? -10.832 7.554 4.693 1.00 89.44 71 ASN A CA 1
ATOM 588 C C . ASN A 1 71 ? -11.514 6.713 5.787 1.00 89.44 71 ASN A C 1
ATOM 590 O O . ASN A 1 71 ? -12.361 5.878 5.481 1.00 89.44 71 ASN A O 1
ATOM 594 N N . ALA A 1 72 ? -11.209 6.951 7.066 1.00 90.19 72 ALA A N 1
ATOM 595 C CA . ALA A 1 72 ? -11.883 6.269 8.170 1.00 90.19 72 ALA A CA 1
ATOM 596 C C . ALA A 1 72 ? -13.395 6.557 8.190 1.00 90.19 72 ALA A C 1
ATOM 598 O O . ALA A 1 72 ? -14.190 5.634 8.351 1.00 90.19 72 ALA A O 1
ATOM 599 N N . GLU A 1 73 ? -13.798 7.810 7.971 1.00 92.69 73 GLU A N 1
ATOM 600 C CA . GLU A 1 73 ? -15.207 8.206 7.864 1.00 92.69 73 GLU A CA 1
ATOM 601 C C . GLU A 1 73 ? -15.902 7.516 6.679 1.00 92.69 73 GLU A C 1
ATOM 603 O O . GLU A 1 73 ? -16.986 6.956 6.843 1.00 92.69 73 GLU A O 1
ATOM 608 N N . GLN A 1 74 ? -15.254 7.471 5.510 1.00 93.50 74 GLN A N 1
ATOM 609 C CA . GLN A 1 74 ? -15.776 6.814 4.306 1.00 93.50 74 GLN A CA 1
ATOM 610 C C . GLN A 1 74 ? -16.062 5.318 4.516 1.00 93.50 74 GLN A C 1
ATOM 612 O O . GLN A 1 74 ? -17.018 4.787 3.946 1.00 93.50 74 GLN A O 1
ATOM 617 N N . TYR A 1 75 ? -15.251 4.637 5.326 1.00 91.88 75 TYR A N 1
ATOM 618 C CA . TYR A 1 75 ? -15.388 3.207 5.616 1.00 91.88 75 TYR A CA 1
ATOM 619 C C . TYR A 1 75 ? -16.008 2.924 6.995 1.00 91.88 75 TYR A C 1
ATOM 621 O O . TYR A 1 75 ? -15.845 1.831 7.531 1.00 91.88 75 TYR A O 1
ATOM 629 N N . ASN A 1 76 ? -16.756 3.877 7.566 1.00 92.81 76 ASN A N 1
ATOM 630 C CA . ASN A 1 76 ? -17.489 3.725 8.834 1.00 92.81 76 ASN A CA 1
ATOM 631 C C . ASN A 1 76 ? -16.620 3.285 10.028 1.00 92.81 76 ASN A C 1
ATOM 633 O O . ASN A 1 76 ? -17.088 2.584 10.930 1.00 92.81 76 ASN A O 1
ATOM 637 N N . TYR A 1 77 ? -15.357 3.711 10.047 1.00 90.69 77 TYR A N 1
ATOM 638 C CA . TYR A 1 77 ? -14.371 3.370 11.073 1.00 90.69 77 TYR A CA 1
ATOM 639 C C . TYR A 1 77 ? -14.111 1.861 11.230 1.00 90.69 77 TYR A C 1
ATOM 641 O O . TYR A 1 77 ? -13.627 1.439 12.278 1.00 90.69 77 TYR A O 1
ATOM 649 N N . GLU A 1 78 ? -14.439 1.051 10.221 1.00 92.62 78 GLU A N 1
ATOM 650 C CA . GLU A 1 78 ? -14.016 -0.351 10.138 1.00 92.62 78 GLU A CA 1
ATOM 651 C C . GLU A 1 78 ? -12.518 -0.446 9.788 1.00 92.62 78 GLU A C 1
ATOM 653 O O . GLU A 1 78 ? -11.952 0.516 9.257 1.00 92.62 78 GLU A O 1
ATOM 658 N N . PRO A 1 79 ? -11.849 -1.587 10.040 1.00 92.06 79 PRO A N 1
ATOM 659 C CA . PRO A 1 79 ? -10.468 -1.793 9.618 1.00 92.06 79 PRO A CA 1
ATOM 660 C C . PRO A 1 79 ? -10.297 -1.646 8.100 1.00 92.06 79 PRO A C 1
ATOM 662 O O . PRO A 1 79 ? -10.930 -2.363 7.325 1.00 92.06 79 PRO A O 1
ATOM 665 N N . VAL A 1 80 ? -9.408 -0.744 7.670 1.00 91.50 80 VAL A N 1
ATOM 666 C CA . VAL A 1 80 ? -9.185 -0.439 6.245 1.00 91.50 80 VAL A CA 1
ATOM 667 C C . VAL A 1 80 ? -7.802 -0.875 5.778 1.00 91.50 80 VAL A C 1
ATOM 669 O O . VAL A 1 80 ? -6.790 -0.545 6.399 1.00 91.50 80 VAL A O 1
ATOM 672 N N . GLY A 1 81 ? -7.762 -1.582 4.648 1.00 91.19 81 GLY A N 1
ATOM 673 C CA . GLY A 1 81 ? -6.543 -1.999 3.960 1.00 91.19 81 GLY A CA 1
ATOM 674 C C . GLY A 1 81 ? -6.000 -0.921 3.020 1.00 91.19 81 GLY A C 1
ATOM 675 O O . GLY A 1 81 ? -6.734 -0.319 2.240 1.00 91.19 81 GLY A O 1
ATOM 676 N N . THR A 1 82 ? -4.697 -0.667 3.092 1.00 90.06 82 THR A N 1
ATOM 677 C CA . THR A 1 82 ? -3.993 0.384 2.346 1.00 90.06 82 THR A CA 1
ATOM 678 C C . THR A 1 82 ? -2.653 -0.154 1.847 1.00 90.06 82 THR A C 1
ATOM 680 O O . THR A 1 82 ? -1.993 -0.920 2.541 1.00 90.06 82 THR A O 1
ATOM 683 N N . TRP A 1 83 ? -2.201 0.246 0.660 1.00 87.88 83 TRP A N 1
ATOM 684 C CA . TRP A 1 83 ? -0.950 -0.242 0.070 1.00 87.88 83 TRP A CA 1
ATOM 685 C C . TRP A 1 83 ? 0.076 0.876 -0.112 1.00 87.88 83 TRP A C 1
ATOM 687 O O . TRP A 1 83 ? -0.217 1.901 -0.725 1.00 87.88 83 TRP A O 1
ATOM 697 N N . ILE A 1 84 ? 1.313 0.640 0.325 1.00 84.44 84 ILE A N 1
ATOM 698 C CA . ILE A 1 84 ? 2.474 1.450 -0.064 1.00 84.44 84 ILE A CA 1
ATOM 699 C C . ILE A 1 84 ? 3.494 0.507 -0.694 1.00 84.44 84 ILE A C 1
ATOM 701 O O . ILE A 1 84 ? 4.165 -0.270 -0.009 1.00 84.44 84 ILE A O 1
ATOM 705 N N . GLY A 1 85 ? 3.576 0.534 -2.025 1.00 80.69 85 GLY A N 1
ATOM 706 C CA . GLY A 1 85 ? 4.354 -0.452 -2.768 1.00 80.69 85 GLY A CA 1
ATOM 707 C C . GLY A 1 85 ? 3.900 -1.888 -2.440 1.00 80.69 85 GLY A C 1
ATOM 708 O O . GLY A 1 85 ? 2.707 -2.175 -2.534 1.00 80.69 85 GLY A O 1
ATOM 709 N N . PRO A 1 86 ? 4.815 -2.803 -2.059 1.00 79.62 86 PRO A N 1
ATOM 710 C CA . PRO A 1 86 ? 4.481 -4.185 -1.710 1.00 79.62 86 PRO A CA 1
ATOM 711 C C . PRO A 1 86 ? 4.022 -4.372 -0.252 1.00 79.62 86 PRO A C 1
ATOM 713 O O . PRO A 1 86 ? 3.792 -5.509 0.160 1.00 79.62 86 PRO A O 1
ATOM 716 N N . ILE A 1 87 ? 3.943 -3.302 0.547 1.00 84.25 87 ILE A N 1
ATOM 717 C CA . ILE A 1 87 ? 3.599 -3.372 1.971 1.00 84.25 87 ILE A CA 1
ATOM 718 C C . ILE A 1 87 ? 2.123 -3.012 2.147 1.00 84.25 87 ILE A C 1
ATOM 720 O O . ILE A 1 87 ? 1.684 -1.939 1.727 1.00 84.25 87 ILE A O 1
ATOM 724 N N . HIS A 1 88 ? 1.375 -3.914 2.784 1.00 88.50 88 HIS A N 1
ATOM 725 C CA . HIS A 1 88 ? -0.015 -3.685 3.163 1.00 88.50 88 HIS A CA 1
ATOM 726 C C . HIS A 1 88 ? -0.088 -3.14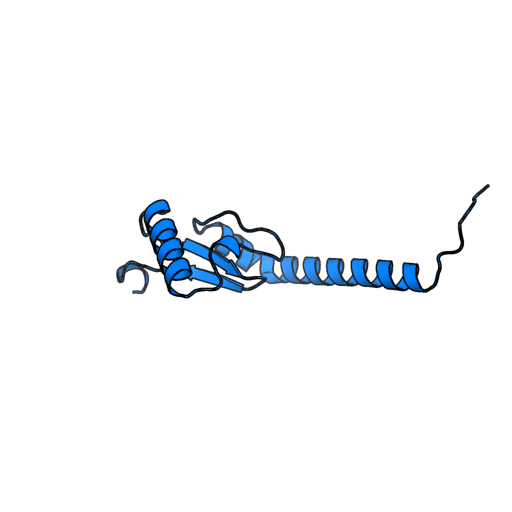4 4.591 1.00 88.50 88 HIS A C 1
ATOM 728 O O . HIS A 1 88 ? 0.432 -3.759 5.521 1.00 88.50 88 HIS A O 1
ATOM 734 N N . TYR A 1 89 ? -0.757 -2.013 4.752 1.00 89.00 89 TYR A N 1
ATOM 735 C CA . TYR A 1 89 ? -1.052 -1.371 6.021 1.00 89.00 89 TYR A CA 1
ATOM 736 C C . TYR A 1 89 ? -2.527 -1.563 6.340 1.00 89.00 89 TYR A C 1
ATOM 738 O O . TYR A 1 89 ? -3.377 -1.417 5.463 1.00 89.00 89 TYR A O 1
ATOM 746 N N . VAL A 1 90 ? -2.824 -1.869 7.599 1.00 91.12 90 VAL A N 1
ATOM 747 C CA . VAL A 1 90 ? -4.196 -1.939 8.100 1.00 91.12 90 VAL A CA 1
ATOM 748 C C . VAL A 1 90 ? -4.377 -0.811 9.101 1.00 91.12 90 VAL A C 1
ATOM 750 O O . VAL A 1 90 ? -3.671 -0.751 10.108 1.00 91.12 90 VAL A O 1
ATOM 753 N N . SER A 1 91 ? -5.291 0.103 8.800 1.00 89.69 91 SER A N 1
ATOM 754 C CA . SER A 1 91 ? -5.674 1.176 9.709 1.00 89.69 91 SER A CA 1
ATOM 755 C C . SER A 1 91 ? -6.789 0.676 10.612 1.00 89.69 91 SER A C 1
ATOM 757 O O . SER A 1 91 ? -7.867 0.341 10.128 1.00 89.69 91 SER A O 1
ATOM 759 N N . VAL A 1 92 ? -6.519 0.635 11.915 1.00 91.44 92 VAL A N 1
ATOM 760 C CA . VAL A 1 92 ? -7.483 0.262 12.953 1.00 91.44 92 VAL A CA 1
ATOM 761 C C . VAL A 1 92 ? -7.748 1.491 13.812 1.00 91.44 92 VAL A C 1
ATOM 763 O O . VAL A 1 92 ? -6.803 2.126 14.281 1.00 91.44 92 VAL A O 1
ATOM 766 N N . VAL A 1 93 ? -9.021 1.856 13.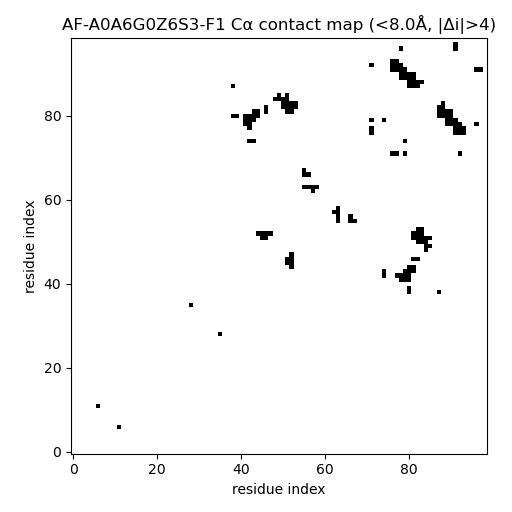966 1.00 88.75 93 VAL A N 1
ATOM 767 C CA . VAL A 1 93 ? -9.423 3.095 14.655 1.00 88.75 93 VAL A CA 1
ATOM 768 C C . VAL A 1 93 ? -10.089 2.802 15.993 1.00 88.75 93 VAL A C 1
ATOM 770 O O . VAL A 1 93 ? -9.830 3.493 16.979 1.00 88.75 93 VAL A O 1
ATOM 773 N N . LYS A 1 94 ? -10.945 1.782 16.029 1.00 89.75 94 LYS A N 1
ATOM 774 C CA . LYS A 1 94 ? -11.677 1.371 17.221 1.00 89.75 94 LYS A CA 1
ATOM 775 C C . LYS A 1 94 ? -10.763 0.533 18.126 1.00 89.75 94 LYS A C 1
ATOM 777 O O . LYS A 1 94 ? -10.122 -0.396 17.631 1.00 89.75 94 LYS A O 1
ATOM 782 N N . PRO A 1 95 ? -10.669 0.830 19.434 1.00 87.69 95 PRO A N 1
ATOM 783 C CA . PRO A 1 95 ? -9.867 0.032 20.361 1.00 87.69 95 PRO A CA 1
ATOM 784 C C . PRO A 1 95 ? -10.294 -1.439 20.430 1.00 87.69 95 PRO A C 1
ATOM 786 O O . PRO A 1 95 ? -9.459 -2.301 20.692 1.00 87.69 95 PRO A O 1
ATOM 789 N N . GLU A 1 96 ? -11.577 -1.721 20.197 1.00 89.75 96 GLU A N 1
ATOM 790 C CA . GLU A 1 96 ? -12.164 -3.062 20.257 1.00 89.75 96 GLU A CA 1
ATOM 791 C C . GLU A 1 96 ? -11.610 -3.996 19.169 1.00 89.75 96 GLU A C 1
ATOM 793 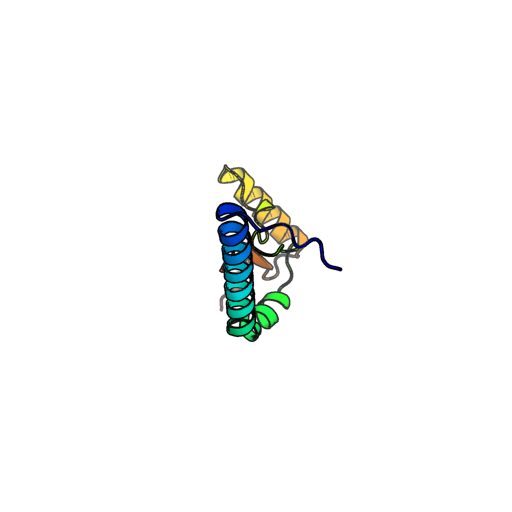O O . GLU A 1 96 ? -11.512 -5.196 19.393 1.00 89.75 96 GLU A O 1
ATOM 798 N N . ASP A 1 97 ? -11.185 -3.448 18.027 1.00 86.38 97 ASP A N 1
ATOM 799 C CA . ASP A 1 97 ? -10.655 -4.208 16.884 1.00 86.38 97 ASP A CA 1
ATOM 800 C C . ASP A 1 97 ? -9.194 -4.671 17.088 1.00 86.38 97 ASP A C 1
ATOM 802 O O . ASP A 1 97 ? -8.647 -5.404 16.262 1.00 86.38 97 ASP A O 1
ATOM 806 N N . ILE A 1 98 ? -8.532 -4.212 18.159 1.00 83.81 98 ILE A N 1
ATOM 807 C CA . ILE A 1 98 ? -7.138 -4.554 18.507 1.00 83.81 98 ILE A CA 1
ATOM 808 C C . ILE A 1 98 ? -7.074 -5.702 19.535 1.00 83.81 98 ILE A C 1
ATOM 810 O O . ILE A 1 98 ? -6.016 -6.318 19.691 1.00 83.81 98 ILE A O 1
ATOM 814 N N . GLN A 1 99 ? -8.174 -5.961 20.253 1.00 71.62 99 GLN A N 1
ATOM 815 C CA . GLN A 1 99 ? -8.262 -6.949 21.339 1.00 71.62 99 GLN A CA 1
ATOM 816 C C . GLN A 1 99 ? -8.326 -8.390 20.823 1.00 71.62 99 GLN A C 1
ATOM 818 O O . GLN A 1 99 ? -7.713 -9.253 21.494 1.00 71.62 99 GLN A O 1
#

pLDDT: mean 85.65, std 10.29, range [43.12, 96.19]

Organism: Aphis craccivora (NCBI:txid307492)

Mean predicted aligned error: 7.23 Å

Secondary structure (DSSP, 8-state):
--------HHHHHHHHHHHHHHHHHHHHHHHTHHHHHHHTTS--SPPBTTTBTGGG--SSHHHHHHHHHHHHHHTTT--EEEEETTEEEEE--SGGGG-

Radius of gyration: 19.97 Å; Cα contacts (8 Å, |Δi|>4): 83; chains: 1; bounding box: 40×34×68 Å

InterPro domains:
  IPR036396 Cytochrome P450 superfamily [SSF48264] (25-98)

Solvent-accessible surface area (backbone atoms only — not comparable to full-atom values): 5899 Å² total; per-residue (Å²): 134,85,84,77,76,80,79,50,74,68,58,53,52,52,53,53,48,52,52,49,52,50,50,52,50,53,51,50,51,61,75,41,38,71,58,50,62,55,51,71,70,38,53,58,71,81,63,44,89,74,51,18,37,45,90,52,62,58,97,45,68,69,61,22,52,50,43,53,50,54,51,33,61,76,54,74,49,49,62,30,33,44,29,58,42,94,45,78,44,74,52,73,75,51,75,77,84,76,113

Nearest PDB structures (foldseek):
  5esf-assembly1_A  TM=4.684E-01  e=8.493E+00  Saccharomyces cerevisiae YJM789
  2frh-assembly1_B  TM=2.254E-01  e=3.358E+00  Staphylococcus aureus

Foldseek 3Di:
DDPPDDDDPVNVVVVVVVVVVVVVLVVVCVVCVVVVVVLVPFAEDDQDAQAWQCVLPDPDPVSNVVSVVVRCVVVVQDWHWTDHGPDIDTDHDDPVVVD